Protein AF-A0A1V4RHE7-F1 (afdb_monomer_lite)

pLDDT: mean 70.32, std 9.57, range [36.25, 86.75]

Foldseek 3Di:
DLVVLLVLLVVLLVVLVVQLPDDPVNVLVCLVPDDLVNLVVVLVVVLVSLVVVCVVPVPPVPVSVVVSVVSVVLSVCSVPPVPVSSVVSVVDPPVVSNVVSVVVNVVSVVVSVVSVVD

Radius of gyration: 15.52 Å; chains: 1; bounding box: 38×24×42 Å

Secondary structure (DSSP, 8-state):
-HHHHHHHHHHHHHHHHHHHTS-HHHHHHHHHH--HHHHHHHHHHHHHHHHHHHHH-TT-HHHHHHHHHHHHHHHHHHHH-HHHHHHHHHHS-HHHHHHHHHHHHHHHHHHHHHHHH-

Structure (mmCIF, N/CA/C/O backbone):
data_AF-A0A1V4RHE7-F1
#
_entry.id   AF-A0A1V4RHE7-F1
#
loop_
_atom_site.group_PDB
_atom_site.id
_atom_site.type_symbol
_atom_site.label_atom_id
_atom_site.label_alt_id
_atom_site.label_comp_id
_atom_site.label_asym_id
_atom_site.label_entity_id
_atom_site.label_seq_id
_atom_site.pdbx_PDB_ins_code
_atom_site.Cartn_x
_atom_site.Cartn_y
_atom_site.Cartn_z
_atom_site.occupancy
_atom_site.B_iso_or_equiv
_atom_site.auth_seq_id
_atom_site.auth_comp_id
_atom_site.auth_asym_id
_atom_site.auth_atom_id
_atom_site.pdbx_PDB_model_num
ATOM 1 N N . MET A 1 1 ? 21.448 -5.219 -13.977 1.00 60.75 1 MET A N 1
ATOM 2 C CA . MET A 1 1 ? 20.298 -4.293 -14.096 1.00 60.75 1 MET A CA 1
ATOM 3 C C . MET A 1 1 ? 18.970 -5.043 -14.247 1.00 60.75 1 MET A C 1
ATOM 5 O O . MET A 1 1 ? 18.134 -4.913 -13.366 1.00 60.75 1 MET A O 1
ATOM 9 N N . ALA A 1 2 ? 18.802 -5.884 -15.279 1.00 63.28 2 ALA A N 1
ATOM 10 C CA . ALA A 1 2 ? 17.569 -6.650 -15.537 1.00 63.28 2 ALA A CA 1
ATOM 11 C C . ALA A 1 2 ? 17.121 -7.567 -14.377 1.00 63.28 2 ALA A C 1
ATOM 13 O O . ALA A 1 2 ? 15.955 -7.558 -14.003 1.00 63.28 2 ALA A O 1
ATOM 14 N N . PHE A 1 3 ? 18.056 -8.292 -13.751 1.00 66.38 3 PHE A N 1
ATOM 15 C CA . PHE A 1 3 ? 17.749 -9.199 -12.635 1.00 66.38 3 PHE A CA 1
ATOM 16 C C . PHE A 1 3 ? 17.166 -8.481 -11.403 1.00 66.38 3 PHE A C 1
ATOM 18 O O . PHE A 1 3 ? 16.165 -8.918 -10.848 1.00 66.38 3 PHE A O 1
ATOM 25 N N . ILE A 1 4 ? 17.757 -7.348 -11.001 1.00 67.38 4 ILE A N 1
ATOM 26 C CA . ILE A 1 4 ? 17.301 -6.558 -9.842 1.00 67.38 4 ILE A CA 1
ATOM 27 C C . ILE A 1 4 ? 15.902 -5.988 -10.101 1.00 67.38 4 ILE A C 1
ATOM 29 O O . ILE A 1 4 ? 15.045 -6.033 -9.225 1.00 67.38 4 ILE A O 1
ATOM 33 N N . LYS A 1 5 ? 15.659 -5.501 -11.322 1.00 64.06 5 LYS A N 1
ATOM 34 C CA . LYS A 1 5 ? 14.361 -4.971 -11.744 1.00 64.06 5 LYS A CA 1
ATOM 35 C C . LYS A 1 5 ? 13.264 -6.045 -11.714 1.00 64.06 5 LYS A C 1
ATOM 37 O O . LYS A 1 5 ? 12.249 -5.843 -11.055 1.00 64.06 5 LYS A O 1
ATOM 42 N N . GLY A 1 6 ? 13.510 -7.214 -12.312 1.00 65.31 6 GLY A N 1
ATOM 43 C CA . GLY A 1 6 ? 12.558 -8.332 -12.279 1.00 65.31 6 GLY A CA 1
ATOM 44 C C . GLY A 1 6 ? 12.301 -8.867 -10.864 1.00 65.31 6 GLY A C 1
ATOM 45 O O . GLY A 1 6 ? 11.164 -9.172 -10.512 1.00 65.31 6 GLY A O 1
ATOM 46 N N . PHE A 1 7 ? 13.330 -8.918 -10.012 1.00 71.94 7 PHE A N 1
ATOM 47 C CA . PHE A 1 7 ? 13.173 -9.316 -8.610 1.00 71.94 7 PHE A CA 1
ATOM 48 C C . PHE A 1 7 ? 12.272 -8.347 -7.827 1.00 71.94 7 PHE A C 1
ATOM 50 O O . PHE A 1 7 ? 11.386 -8.789 -7.095 1.00 71.94 7 PHE A O 1
ATOM 57 N N . ILE A 1 8 ? 12.462 -7.035 -8.006 1.00 68.38 8 ILE A N 1
ATOM 58 C CA . ILE A 1 8 ? 11.622 -6.005 -7.379 1.00 68.38 8 ILE A CA 1
ATOM 59 C C . ILE A 1 8 ? 10.167 -6.152 -7.846 1.00 68.38 8 ILE A C 1
ATOM 61 O O . ILE A 1 8 ? 9.266 -6.164 -7.008 1.00 68.38 8 ILE A O 1
ATOM 65 N N . GLU A 1 9 ? 9.923 -6.330 -9.145 1.00 65.69 9 GLU A N 1
ATOM 66 C CA . GLU A 1 9 ? 8.570 -6.510 -9.694 1.00 65.69 9 GLU A CA 1
ATOM 67 C C . GLU A 1 9 ? 7.860 -7.752 -9.127 1.00 65.69 9 GLU A C 1
ATOM 69 O O . GLU A 1 9 ? 6.718 -7.654 -8.674 1.00 65.69 9 GLU A O 1
ATOM 74 N N . ILE A 1 10 ? 8.542 -8.902 -9.055 1.00 71.62 10 ILE A N 1
ATOM 75 C CA . ILE A 1 10 ? 7.986 -10.137 -8.471 1.00 71.62 10 ILE A CA 1
ATOM 76 C C . ILE A 1 10 ? 7.645 -9.943 -6.988 1.00 71.62 10 ILE A C 1
ATOM 78 O O . ILE A 1 10 ? 6.587 -10.382 -6.518 1.00 71.62 10 ILE A O 1
ATOM 82 N N . LEU A 1 11 ? 8.528 -9.274 -6.243 1.00 69.38 11 LEU A N 1
ATOM 83 C CA . LEU A 1 11 ? 8.333 -9.001 -4.823 1.00 69.38 11 LEU A CA 1
ATOM 84 C C . LEU A 1 11 ? 7.106 -8.102 -4.603 1.00 69.38 11 LEU A C 1
ATOM 86 O O . LEU A 1 11 ? 6.274 -8.398 -3.744 1.00 69.38 11 LEU A O 1
ATOM 90 N N . TRP A 1 12 ? 6.933 -7.076 -5.438 1.00 65.94 12 TRP A N 1
ATOM 91 C CA . TRP A 1 12 ? 5.752 -6.210 -5.431 1.00 65.94 12 TRP A CA 1
ATOM 92 C C . TRP A 1 12 ? 4.459 -6.963 -5.764 1.00 65.94 12 TRP A C 1
ATOM 94 O O . TRP A 1 12 ? 3.507 -6.882 -4.987 1.00 65.94 12 TRP A O 1
ATOM 104 N N . VAL A 1 13 ? 4.426 -7.746 -6.850 1.00 67.50 13 VAL A N 1
ATOM 105 C CA . VAL A 1 13 ? 3.244 -8.542 -7.243 1.00 67.50 13 VAL A CA 1
ATOM 106 C C . VAL A 1 13 ? 2.830 -9.500 -6.123 1.00 67.50 13 VAL A C 1
ATOM 108 O O . VAL A 1 13 ? 1.648 -9.603 -5.783 1.00 67.50 13 VAL A O 1
ATOM 111 N N . THR A 1 14 ? 3.804 -10.158 -5.495 1.00 71.81 14 THR A N 1
ATOM 112 C CA . THR A 1 14 ? 3.564 -11.087 -4.382 1.00 71.81 14 THR A CA 1
ATOM 113 C C . THR A 1 14 ? 2.944 -10.375 -3.179 1.00 71.81 14 THR A C 1
ATOM 115 O O . THR A 1 14 ? 1.980 -10.871 -2.586 1.00 71.81 14 THR A O 1
ATOM 118 N N . ILE A 1 15 ? 3.457 -9.193 -2.824 1.00 69.00 15 ILE A N 1
ATOM 119 C CA . ILE A 1 15 ? 2.915 -8.382 -1.727 1.00 69.00 15 ILE A CA 1
ATOM 120 C C . ILE A 1 15 ? 1.484 -7.932 -2.048 1.00 69.00 15 ILE A C 1
ATOM 122 O O . ILE A 1 15 ? 0.607 -8.076 -1.194 1.00 69.00 15 ILE A O 1
ATOM 126 N N . SER A 1 16 ? 1.208 -7.473 -3.272 1.00 65.88 16 SER A N 1
ATOM 127 C CA . SER A 1 16 ? -0.140 -7.070 -3.697 1.00 65.88 16 SER A CA 1
ATOM 128 C C . SER A 1 16 ? -1.146 -8.221 -3.607 1.00 65.88 16 SER A C 1
ATOM 130 O O . SER A 1 16 ? -2.233 -8.036 -3.061 1.00 65.88 16 SER A O 1
ATOM 132 N N . PHE A 1 17 ? -0.779 -9.432 -4.043 1.00 69.94 17 PHE A N 1
ATOM 133 C CA . PHE A 1 17 ? -1.629 -10.620 -3.881 1.00 69.94 17 PHE A CA 1
ATOM 134 C C . PHE A 1 17 ? -1.892 -10.964 -2.416 1.00 69.94 17 PHE A C 1
ATOM 136 O O . PHE A 1 17 ? -3.015 -11.329 -2.055 1.00 69.94 17 PHE A O 1
ATOM 143 N N . LYS A 1 18 ? -0.871 -10.841 -1.563 1.00 70.44 18 LYS A N 1
ATOM 144 C CA . LYS A 1 18 ? -1.018 -11.079 -0.125 1.00 70.44 18 LYS A CA 1
ATOM 145 C C . LYS A 1 18 ? -1.995 -10.085 0.502 1.00 70.44 18 LYS A C 1
ATOM 147 O O . LYS A 1 18 ? -2.786 -10.484 1.347 1.00 70.44 18 LYS A O 1
ATOM 152 N N . VAL A 1 19 ? -1.969 -8.823 0.073 1.00 66.12 19 VAL A N 1
ATOM 153 C CA . VAL A 1 19 ? -2.910 -7.786 0.523 1.00 66.12 19 VAL A CA 1
ATOM 154 C C . VAL A 1 19 ? -4.329 -8.054 0.007 1.00 66.12 19 VAL A C 1
ATOM 156 O O . VAL A 1 19 ? -5.265 -7.971 0.793 1.00 66.12 19 VAL A O 1
ATOM 159 N N . LEU A 1 20 ? -4.501 -8.460 -1.257 1.00 64.62 20 LEU A N 1
ATOM 160 C CA . LEU A 1 20 ? -5.819 -8.785 -1.841 1.00 64.62 20 LEU A CA 1
ATOM 161 C C . LEU A 1 20 ? -6.543 -9.937 -1.149 1.00 64.62 20 LEU A C 1
ATOM 163 O O . LEU A 1 20 ? -7.771 -9.999 -1.177 1.00 64.62 20 LEU A O 1
ATOM 167 N N . ARG A 1 21 ? -5.783 -10.876 -0.584 1.00 69.19 21 ARG A N 1
ATOM 168 C CA . ARG A 1 21 ? -6.326 -12.047 0.109 1.00 69.19 21 ARG A CA 1
ATOM 169 C C . ARG A 1 21 ? -6.675 -11.785 1.570 1.00 69.19 21 ARG A C 1
ATOM 171 O O . ARG A 1 21 ? -7.312 -12.644 2.171 1.00 69.19 21 ARG A O 1
ATOM 178 N N . LYS A 1 22 ? -6.266 -10.649 2.146 1.00 70.75 22 LYS A N 1
ATOM 179 C CA . LYS A 1 22 ? -6.598 -10.338 3.538 1.00 70.75 22 LYS A CA 1
ATOM 180 C C . LYS A 1 22 ? -8.093 -10.027 3.654 1.00 70.75 22 LYS A C 1
ATOM 182 O O . LYS A 1 22 ? -8.575 -9.155 2.925 1.00 70.75 22 LYS A O 1
ATOM 187 N N . PRO A 1 23 ? -8.828 -10.699 4.554 1.00 76.69 23 PRO A N 1
ATOM 188 C CA . PRO A 1 23 ? -10.193 -10.314 4.866 1.00 76.69 23 PRO A CA 1
ATOM 189 C C . PRO A 1 23 ? -10.198 -8.931 5.523 1.00 76.69 23 PRO A C 1
ATOM 191 O O . PRO A 1 23 ? -9.235 -8.530 6.184 1.00 76.69 23 PRO A O 1
ATOM 194 N N . ARG A 1 24 ? -11.296 -8.194 5.337 1.00 73.44 24 ARG A N 1
ATOM 195 C CA . ARG A 1 24 ? -11.452 -6.831 5.855 1.00 73.44 24 ARG A CA 1
ATOM 196 C C . ARG A 1 24 ? -11.203 -6.752 7.360 1.00 73.44 24 ARG A C 1
ATOM 198 O O . ARG A 1 24 ? -10.486 -5.860 7.796 1.00 73.44 24 ARG A O 1
ATOM 205 N N . ASP A 1 25 ? -11.707 -7.722 8.113 1.00 77.56 25 ASP A N 1
ATOM 206 C CA . ASP A 1 25 ? -11.575 -7.774 9.572 1.00 77.56 25 ASP A CA 1
ATOM 207 C C . ASP A 1 25 ? -10.110 -7.887 10.017 1.00 77.56 25 ASP A C 1
ATOM 209 O O . ASP A 1 25 ? -9.695 -7.265 10.993 1.00 77.56 25 ASP A O 1
ATOM 213 N N . GLU A 1 26 ? -9.280 -8.605 9.251 1.00 77.38 26 GLU A N 1
ATOM 214 C CA . GLU A 1 26 ? -7.839 -8.675 9.508 1.00 77.38 26 GLU A CA 1
ATOM 215 C C . GLU A 1 26 ? -7.162 -7.325 9.224 1.00 77.38 26 GLU A C 1
ATOM 217 O O . GLU A 1 26 ? -6.216 -6.942 9.912 1.00 77.38 26 GLU A O 1
ATOM 222 N N . ILE A 1 27 ? -7.624 -6.573 8.220 1.00 72.94 27 ILE A N 1
ATOM 223 C CA . ILE A 1 27 ? -7.100 -5.234 7.911 1.00 72.94 27 ILE A CA 1
ATOM 224 C C . ILE A 1 27 ? -7.481 -4.248 9.022 1.00 72.94 27 ILE A C 1
ATOM 226 O O . ILE A 1 27 ? -6.607 -3.529 9.508 1.00 72.94 27 ILE A O 1
ATOM 230 N N . THR A 1 28 ? -8.739 -4.260 9.465 1.00 75.44 28 THR A N 1
ATOM 231 C CA . THR A 1 28 ? -9.237 -3.439 10.578 1.00 75.44 28 THR A CA 1
ATOM 232 C C . THR A 1 28 ? -8.459 -3.732 11.860 1.00 75.44 28 THR A C 1
ATOM 234 O O . THR A 1 28 ? -7.853 -2.822 12.426 1.00 75.44 28 THR A O 1
ATOM 237 N N . SER A 1 29 ? -8.337 -5.009 12.236 1.00 78.19 29 SER A N 1
ATOM 238 C CA . SER A 1 29 ? -7.566 -5.431 13.412 1.00 78.19 29 SER A CA 1
ATOM 239 C C . SER A 1 29 ? -6.090 -5.020 13.325 1.00 78.19 29 SER A C 1
ATOM 241 O O . SER A 1 29 ? -5.493 -4.593 14.316 1.00 78.19 29 SER A O 1
ATOM 243 N N . ASN A 1 30 ? -5.486 -5.086 12.133 1.00 75.31 30 ASN A N 1
ATOM 244 C CA . ASN A 1 30 ? -4.119 -4.609 11.928 1.00 75.31 30 ASN A CA 1
ATOM 245 C C . ASN A 1 30 ? -4.000 -3.094 12.129 1.00 75.31 30 ASN A C 1
ATOM 247 O O . ASN A 1 30 ? -3.012 -2.657 12.710 1.00 75.31 30 ASN A O 1
ATOM 251 N N . ILE A 1 31 ? -4.965 -2.294 11.665 1.00 74.56 31 ILE A N 1
ATOM 252 C CA . ILE A 1 31 ? -4.963 -0.835 11.853 1.00 74.56 31 ILE A CA 1
ATOM 253 C C . ILE A 1 31 ? -5.141 -0.491 13.336 1.00 74.56 31 ILE A C 1
ATOM 255 O O . ILE A 1 31 ? -4.413 0.354 13.862 1.00 74.56 31 ILE A O 1
ATOM 259 N N . GLU A 1 32 ? -6.060 -1.162 14.027 1.00 78.50 32 GLU A N 1
ATOM 260 C CA . GLU A 1 32 ? -6.334 -0.979 15.457 1.00 78.50 32 GLU A CA 1
ATOM 261 C C . GLU A 1 32 ? -5.123 -1.295 16.332 1.00 78.50 32 GLU A C 1
ATOM 263 O O . GLU A 1 32 ? -4.796 -0.519 17.231 1.00 78.50 32 GLU A O 1
ATOM 268 N N . ASN A 1 33 ? -4.399 -2.367 16.019 1.00 77.19 33 ASN A N 1
ATOM 269 C CA . ASN A 1 33 ? -3.287 -2.842 16.839 1.00 77.19 33 ASN A CA 1
ATOM 270 C C . ASN A 1 33 ? -1.913 -2.340 16.379 1.00 77.19 33 ASN A C 1
ATOM 272 O O . ASN A 1 33 ? -0.894 -2.684 16.984 1.00 77.19 33 ASN A O 1
ATOM 276 N N . ILE A 1 34 ? -1.842 -1.532 15.313 1.00 73.94 34 ILE A N 1
ATOM 277 C CA . ILE A 1 34 ? -0.553 -1.026 14.844 1.00 73.94 34 ILE A CA 1
ATOM 278 C C . ILE A 1 34 ? 0.043 -0.063 15.872 1.00 73.94 34 ILE A C 1
ATOM 280 O O . ILE A 1 34 ? -0.570 0.934 16.258 1.00 73.94 34 ILE A O 1
ATOM 284 N N . THR A 1 35 ? 1.271 -0.345 16.301 1.00 76.25 35 THR A N 1
ATOM 285 C CA . THR A 1 35 ? 2.043 0.611 17.090 1.00 76.25 35 THR A CA 1
ATOM 286 C C . THR A 1 35 ? 2.514 1.740 16.179 1.00 76.25 35 THR A C 1
ATOM 288 O O . THR A 1 35 ? 3.020 1.496 15.079 1.00 76.25 35 THR A O 1
ATOM 291 N N . THR A 1 36 ? 2.383 2.985 16.637 1.00 73.12 36 THR A N 1
ATOM 292 C CA . THR A 1 36 ? 2.722 4.187 15.856 1.00 73.12 36 THR A CA 1
ATOM 293 C C . THR A 1 36 ? 4.156 4.139 15.319 1.00 73.12 36 THR A C 1
ATOM 295 O O . THR A 1 36 ? 4.397 4.455 14.158 1.00 73.12 36 THR A O 1
ATOM 298 N N . ALA A 1 37 ? 5.105 3.644 16.121 1.00 71.62 37 ALA A N 1
ATOM 299 C CA . ALA A 1 37 ? 6.497 3.474 15.704 1.00 71.62 37 ALA A CA 1
ATOM 300 C C . ALA A 1 37 ? 6.664 2.435 14.576 1.00 71.62 37 ALA A C 1
ATOM 302 O O . ALA A 1 37 ? 7.359 2.696 13.595 1.00 71.62 37 ALA A O 1
ATOM 303 N N . SER A 1 38 ? 5.995 1.275 14.669 1.00 73.56 38 SER A N 1
ATOM 304 C CA . SER A 1 38 ? 6.036 0.253 13.609 1.00 73.56 38 SER A CA 1
ATOM 305 C C . SER A 1 38 ? 5.387 0.753 12.320 1.00 73.56 38 SER A C 1
ATOM 307 O O . SER A 1 38 ? 5.888 0.477 11.228 1.00 73.56 38 SER A O 1
ATOM 309 N N . PHE A 1 39 ? 4.298 1.515 12.445 1.00 74.56 39 PHE A N 1
ATOM 310 C CA . PHE A 1 39 ? 3.630 2.149 11.316 1.00 74.56 39 PHE A CA 1
ATOM 311 C C . PHE A 1 39 ? 4.556 3.131 10.590 1.00 74.56 39 PHE A C 1
ATOM 313 O O . PHE 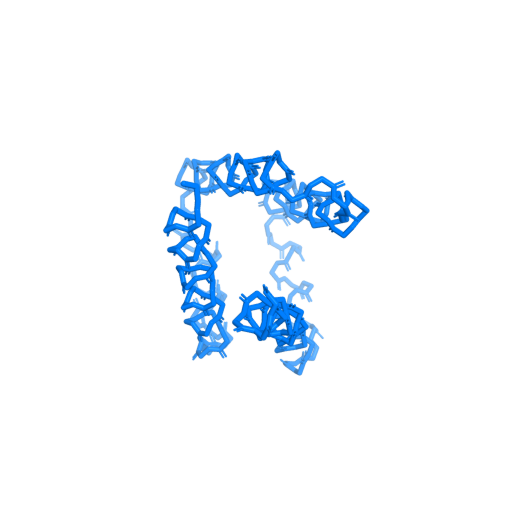A 1 39 ? 4.759 2.983 9.388 1.00 74.56 39 PHE A O 1
ATOM 320 N N . ILE A 1 40 ? 5.182 4.064 11.316 1.00 72.56 40 ILE A N 1
ATOM 321 C CA . ILE A 1 40 ? 6.077 5.079 10.737 1.00 72.56 40 ILE A CA 1
ATOM 322 C C . ILE A 1 40 ? 7.259 4.427 10.006 1.00 72.56 40 ILE A C 1
ATOM 324 O O . ILE A 1 40 ? 7.560 4.810 8.879 1.00 72.56 40 ILE A O 1
ATOM 328 N N . ILE A 1 41 ? 7.894 3.405 10.591 1.00 73.44 41 ILE A N 1
ATOM 329 C CA . ILE A 1 41 ? 9.026 2.707 9.953 1.00 73.44 41 ILE A CA 1
ATOM 330 C C . ILE A 1 41 ? 8.590 2.030 8.648 1.00 73.44 41 ILE A C 1
ATOM 332 O O . ILE A 1 41 ? 9.255 2.177 7.620 1.00 73.44 41 ILE A O 1
ATOM 336 N N . LYS A 1 42 ? 7.459 1.313 8.666 1.00 73.31 42 LYS A N 1
ATOM 337 C CA . LYS A 1 42 ? 6.906 0.677 7.459 1.00 73.31 42 LYS A CA 1
ATOM 338 C C . LYS A 1 42 ? 6.548 1.713 6.398 1.00 73.31 42 LYS A C 1
ATOM 340 O O . LYS A 1 42 ? 6.790 1.474 5.220 1.00 73.31 42 LYS A O 1
ATOM 345 N N . TRP A 1 43 ? 6.004 2.852 6.814 1.00 75.06 43 TRP A N 1
ATOM 346 C CA . TRP A 1 43 ? 5.584 3.934 5.931 1.00 75.06 43 TRP A CA 1
ATOM 347 C C . TRP A 1 43 ? 6.771 4.625 5.250 1.00 75.06 43 TRP A C 1
ATOM 349 O O . TRP A 1 43 ? 6.775 4.754 4.026 1.00 75.06 43 TRP A O 1
ATOM 359 N N . ILE A 1 44 ? 7.828 4.953 6.004 1.00 76.38 44 ILE A N 1
ATOM 360 C CA . ILE A 1 44 ? 9.089 5.491 5.463 1.00 76.38 44 ILE A CA 1
ATOM 361 C C . ILE A 1 44 ? 9.713 4.503 4.475 1.00 76.38 44 ILE A C 1
ATOM 363 O O . ILE A 1 44 ? 10.098 4.895 3.374 1.00 76.38 44 ILE A O 1
ATOM 367 N N . LEU A 1 45 ? 9.771 3.215 4.834 1.00 78.25 45 LEU A N 1
ATOM 368 C CA . LEU A 1 45 ? 10.302 2.179 3.950 1.00 78.25 45 LEU A CA 1
ATOM 369 C C . LEU A 1 45 ? 9.497 2.088 2.646 1.00 78.25 45 LEU A C 1
ATOM 371 O O . LEU A 1 45 ? 10.079 1.945 1.574 1.00 78.25 45 LEU A O 1
ATOM 375 N N . HIS A 1 46 ? 8.171 2.201 2.719 1.00 73.12 46 HIS A N 1
ATOM 376 C CA . HIS A 1 46 ? 7.312 2.138 1.540 1.00 73.12 46 HIS A CA 1
ATOM 377 C C . HIS A 1 46 ? 7.527 3.333 0.601 1.00 73.12 46 HIS A C 1
ATOM 379 O O . HIS A 1 46 ? 7.682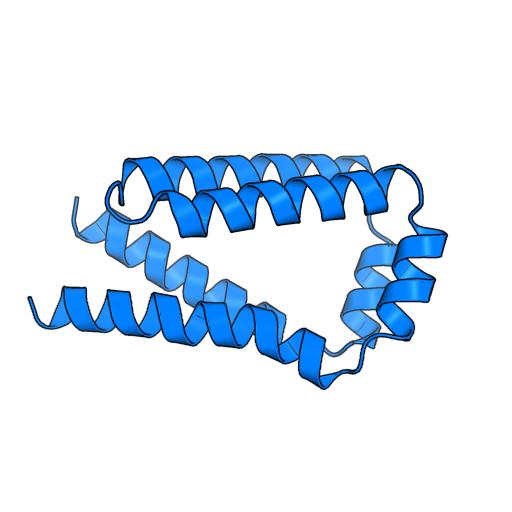 3.142 -0.605 1.00 73.12 46 HIS A O 1
ATOM 385 N N . ILE A 1 47 ? 7.613 4.552 1.146 1.00 77.19 47 ILE A N 1
ATOM 386 C CA . ILE A 1 47 ? 7.918 5.767 0.370 1.00 77.19 47 ILE A CA 1
ATOM 387 C C . ILE A 1 47 ? 9.313 5.664 -0.261 1.00 77.19 47 ILE A C 1
ATOM 389 O O . ILE A 1 47 ? 9.483 5.980 -1.439 1.00 77.19 47 ILE A O 1
ATOM 393 N N . PHE A 1 48 ? 10.300 5.163 0.485 1.00 76.75 48 PHE A N 1
ATOM 394 C CA . PHE A 1 48 ? 11.652 4.941 -0.026 1.00 76.75 48 PHE A CA 1
ATOM 395 C C . PHE A 1 48 ? 11.674 3.945 -1.196 1.00 76.75 48 PHE A C 1
ATOM 397 O O . PHE A 1 48 ? 12.292 4.220 -2.225 1.00 76.75 48 PHE A O 1
ATOM 404 N N . LEU A 1 49 ? 10.959 2.820 -1.082 1.00 73.88 49 LEU A N 1
ATOM 405 C CA . LEU A 1 49 ? 10.854 1.825 -2.156 1.00 73.88 49 LEU A CA 1
ATOM 406 C C . LEU A 1 49 ? 10.148 2.380 -3.401 1.00 73.88 49 LEU A C 1
ATOM 408 O O . LEU A 1 49 ? 10.559 2.060 -4.514 1.00 73.88 49 LEU A O 1
ATOM 412 N N . LEU A 1 50 ? 9.132 3.233 -3.235 1.00 73.88 50 LEU A N 1
ATOM 413 C CA . LEU A 1 50 ? 8.487 3.933 -4.353 1.00 73.88 50 LEU A CA 1
ATOM 414 C C . LEU A 1 50 ? 9.442 4.925 -5.034 1.00 73.88 50 LEU A C 1
ATOM 416 O O . LEU A 1 50 ? 9.479 4.994 -6.262 1.00 73.88 50 LEU A O 1
ATOM 420 N N . GLY A 1 51 ? 10.259 5.645 -4.260 1.00 74.25 51 GLY A N 1
ATOM 421 C CA . GLY A 1 51 ? 11.304 6.523 -4.797 1.00 74.25 51 GLY A CA 1
ATOM 422 C C . GLY A 1 51 ? 12.388 5.758 -5.565 1.00 74.25 51 GLY A C 1
ATOM 423 O O . GLY A 1 51 ? 12.792 6.172 -6.651 1.00 74.25 51 GLY A O 1
ATOM 424 N N . LEU A 1 52 ? 12.811 4.601 -5.046 1.00 73.62 52 LEU A N 1
ATOM 425 C CA . LEU A 1 52 ? 13.754 3.708 -5.724 1.00 73.62 52 LEU A CA 1
ATOM 426 C C . LEU A 1 52 ? 13.146 3.096 -6.994 1.00 73.62 52 LEU A C 1
ATOM 428 O O . LEU A 1 52 ? 13.826 2.949 -8.004 1.00 73.62 52 LEU A O 1
ATOM 432 N N . TYR A 1 53 ? 11.852 2.779 -6.979 1.00 70.19 53 TYR A N 1
ATOM 433 C CA . TYR A 1 53 ? 11.150 2.329 -8.176 1.00 70.19 53 TYR A CA 1
ATOM 434 C C . TYR A 1 53 ? 11.105 3.423 -9.253 1.00 70.19 53 TYR A C 1
ATOM 436 O O . TYR A 1 53 ? 11.384 3.140 -10.417 1.00 70.19 53 TYR A O 1
ATOM 444 N N . TRP A 1 54 ? 10.834 4.678 -8.879 1.00 74.31 54 TRP A N 1
ATOM 445 C CA . TRP A 1 54 ? 10.874 5.801 -9.820 1.00 74.31 54 TRP A CA 1
ATOM 446 C C . TRP A 1 54 ? 12.257 5.934 -10.464 1.00 74.31 54 TRP A C 1
ATOM 448 O O . TRP A 1 54 ? 12.352 5.977 -11.690 1.00 74.31 54 TRP A O 1
ATOM 458 N N . SER A 1 55 ? 13.339 5.925 -9.682 1.00 72.50 55 SER A N 1
ATOM 459 C CA . SER A 1 55 ? 14.688 6.069 -10.251 1.00 72.50 55 SER A CA 1
ATOM 460 C C . SER A 1 55 ? 15.049 4.960 -11.251 1.00 72.50 55 SER A C 1
ATOM 462 O O . SER A 1 55 ? 15.824 5.200 -12.176 1.00 72.50 55 SER A O 1
ATOM 464 N N . LEU A 1 56 ? 14.444 3.775 -11.122 1.00 69.69 56 LEU A N 1
ATOM 465 C CA . LEU A 1 56 ? 14.593 2.655 -12.057 1.00 69.69 56 LEU A CA 1
ATOM 466 C C . LEU A 1 56 ? 13.608 2.694 -13.246 1.00 69.69 56 LEU A C 1
ATOM 468 O O . LEU A 1 56 ? 13.856 2.039 -14.262 1.00 69.69 56 LEU A O 1
ATOM 472 N N . HIS A 1 57 ? 12.505 3.444 -13.144 1.00 67.50 57 HIS A N 1
ATOM 473 C CA . HIS A 1 57 ? 11.428 3.530 -14.141 1.00 67.50 57 HIS A CA 1
ATOM 474 C C . HIS A 1 57 ? 10.995 4.993 -14.398 1.00 67.50 57 HIS A C 1
ATOM 476 O O . HIS A 1 57 ? 9.855 5.373 -14.110 1.00 67.50 57 HIS A O 1
ATOM 482 N N . PRO A 1 58 ? 11.869 5.832 -14.990 1.00 64.56 58 PRO A N 1
ATOM 483 C CA . PRO A 1 58 ? 11.651 7.278 -15.119 1.00 64.56 58 PRO A CA 1
ATOM 484 C C . PRO A 1 58 ? 10.508 7.674 -16.068 1.00 64.56 58 PRO A C 1
ATOM 486 O O . PRO A 1 58 ? 10.073 8.820 -16.044 1.00 64.56 58 PRO A O 1
ATOM 489 N N . TYR A 1 59 ? 10.000 6.747 -16.884 1.00 64.31 59 TYR A N 1
ATOM 490 C CA . TYR A 1 59 ? 8.944 7.004 -17.871 1.00 64.31 59 TYR A CA 1
ATOM 491 C C . TYR A 1 59 ? 7.527 7.081 -17.281 1.00 64.31 59 TYR A C 1
ATOM 493 O O . TYR A 1 59 ? 6.591 7.418 -18.000 1.00 64.31 59 TYR A O 1
ATOM 501 N N . PHE A 1 60 ? 7.352 6.808 -15.982 1.00 60.31 60 PHE A N 1
ATOM 502 C CA . PHE A 1 60 ? 6.032 6.805 -15.334 1.00 60.31 60 PHE A CA 1
ATOM 503 C C . PHE A 1 60 ? 5.978 7.617 -14.026 1.00 60.31 60 PHE A C 1
ATOM 505 O O . PHE A 1 60 ? 5.491 7.119 -13.006 1.00 60.31 60 PHE A O 1
ATOM 512 N N . PRO A 1 61 ? 6.432 8.886 -14.026 1.00 65.19 61 PRO A N 1
ATOM 513 C CA . PRO A 1 61 ? 6.531 9.687 -12.809 1.00 65.19 61 PRO A CA 1
ATOM 514 C C . PRO A 1 61 ? 5.152 9.995 -12.216 1.00 65.19 61 PRO A C 1
ATOM 516 O O . PRO A 1 61 ? 4.976 9.949 -11.007 1.00 65.19 61 PRO A O 1
ATOM 519 N N . MET A 1 62 ? 4.143 10.250 -13.055 1.00 64.75 62 MET A N 1
ATOM 520 C CA . MET A 1 62 ? 2.829 10.705 -12.591 1.00 64.75 62 MET A CA 1
ATOM 521 C C . MET A 1 62 ? 2.101 9.651 -11.744 1.00 64.75 62 MET A C 1
ATOM 523 O O . MET A 1 62 ? 1.551 9.985 -10.700 1.00 64.75 62 MET A O 1
ATOM 527 N N . VAL A 1 63 ? 2.140 8.377 -12.146 1.00 66.81 63 VAL A N 1
ATOM 528 C CA . VAL A 1 63 ? 1.495 7.281 -11.403 1.00 66.81 63 VAL A CA 1
ATOM 529 C C . VAL A 1 63 ? 2.173 7.090 -10.046 1.00 66.81 63 VAL A C 1
ATOM 531 O O . VAL A 1 63 ? 1.494 7.058 -9.022 1.00 66.81 63 VAL A O 1
ATOM 534 N N . VAL A 1 64 ? 3.509 7.045 -10.014 1.00 69.06 64 VAL A N 1
ATOM 535 C CA . VAL A 1 64 ? 4.278 6.903 -8.766 1.00 69.06 64 VAL A CA 1
ATOM 536 C C . VAL A 1 64 ? 4.064 8.103 -7.838 1.00 69.06 64 VAL A C 1
ATOM 538 O O . VAL A 1 64 ? 3.883 7.917 -6.638 1.00 69.06 64 VAL A O 1
ATOM 541 N N . VAL A 1 65 ? 4.001 9.323 -8.377 1.00 72.88 65 VAL A N 1
ATOM 542 C CA . VAL A 1 65 ? 3.697 10.542 -7.609 1.00 72.88 65 VAL A CA 1
ATOM 543 C C . VAL A 1 65 ? 2.298 10.482 -6.999 1.00 72.88 65 VAL A C 1
ATOM 545 O O . VAL A 1 65 ? 2.154 10.758 -5.810 1.00 72.88 65 VAL A O 1
ATOM 548 N N . ILE A 1 66 ? 1.278 10.074 -7.762 1.00 73.81 66 ILE A N 1
ATOM 549 C CA . ILE A 1 66 ? -0.085 9.893 -7.235 1.00 73.81 66 ILE A CA 1
ATOM 550 C C . ILE A 1 66 ? -0.077 8.877 -6.087 1.00 73.81 66 ILE A C 1
ATOM 552 O O . ILE A 1 66 ? -0.681 9.130 -5.045 1.00 73.81 66 ILE A O 1
ATOM 556 N N . PHE A 1 67 ? 0.657 7.769 -6.225 1.00 71.50 67 PHE A N 1
ATOM 557 C CA . PHE A 1 67 ? 0.803 6.792 -5.145 1.00 71.50 67 PHE A CA 1
ATOM 558 C C . PHE A 1 67 ? 1.496 7.373 -3.912 1.00 71.50 67 PHE A C 1
ATOM 560 O O . PHE A 1 67 ? 1.006 7.169 -2.804 1.00 71.50 67 PHE A O 1
ATOM 567 N N . ILE A 1 68 ? 2.592 8.114 -4.081 1.00 74.25 68 ILE A N 1
ATOM 568 C CA . ILE A 1 68 ? 3.294 8.762 -2.965 1.00 74.25 68 ILE A CA 1
ATOM 569 C C . ILE A 1 68 ? 2.355 9.734 -2.242 1.00 74.25 68 ILE A C 1
ATOM 571 O O . ILE A 1 68 ? 2.253 9.678 -1.019 1.00 74.25 68 ILE A O 1
ATOM 575 N N . ILE A 1 69 ? 1.623 10.576 -2.976 1.00 77.50 69 ILE A N 1
ATOM 576 C CA . ILE A 1 69 ? 0.675 11.536 -2.394 1.00 77.50 69 ILE A CA 1
ATOM 577 C C . ILE A 1 69 ? -0.435 10.809 -1.632 1.00 77.50 69 ILE A C 1
ATOM 579 O O . ILE A 1 69 ? -0.710 11.161 -0.487 1.00 77.50 69 ILE A O 1
ATOM 583 N N . LEU A 1 70 ? -1.041 9.773 -2.221 1.00 77.81 70 LEU A N 1
ATOM 584 C CA . LEU A 1 70 ? -2.075 8.983 -1.550 1.00 77.81 70 LEU A CA 1
ATOM 585 C C . LEU A 1 70 ? -1.544 8.340 -0.265 1.00 77.81 70 LEU A C 1
ATOM 587 O O . LEU A 1 70 ? -2.194 8.430 0.772 1.00 77.81 70 LEU A O 1
ATOM 591 N N . GLN A 1 71 ? -0.341 7.764 -0.296 1.00 75.31 71 GLN A N 1
ATOM 592 C CA . GLN A 1 71 ? 0.288 7.188 0.895 1.00 75.31 71 GLN A CA 1
ATOM 593 C C . GLN A 1 71 ? 0.569 8.244 1.965 1.00 75.31 71 GLN A C 1
ATOM 595 O O . GLN A 1 71 ? 0.370 7.967 3.148 1.00 75.31 71 GLN A O 1
ATOM 600 N N . ILE A 1 72 ? 0.990 9.450 1.570 1.00 78.94 72 ILE A N 1
ATOM 601 C CA . ILE A 1 72 ? 1.203 10.567 2.495 1.00 78.94 72 ILE A CA 1
ATOM 602 C C . ILE A 1 72 ? -0.120 10.969 3.159 1.00 78.94 72 ILE A C 1
ATOM 604 O O . ILE A 1 72 ? -0.203 11.031 4.384 1.00 78.94 72 ILE A O 1
ATOM 608 N N . VAL A 1 73 ? -1.176 11.185 2.374 1.00 79.19 73 VAL A N 1
ATOM 609 C CA . VAL A 1 73 ? -2.496 11.582 2.889 1.00 79.19 73 VAL A CA 1
ATOM 610 C C . VAL A 1 73 ? -3.069 10.509 3.814 1.00 79.19 73 VAL A C 1
ATOM 612 O O . VAL A 1 73 ? -3.468 10.818 4.937 1.00 79.19 73 VAL A O 1
ATOM 615 N N . THR A 1 74 ? -3.062 9.244 3.388 1.00 77.88 74 THR A N 1
ATOM 616 C CA . THR A 1 74 ? -3.556 8.121 4.195 1.00 77.88 74 THR A CA 1
ATOM 617 C C . THR A 1 74 ? -2.744 7.945 5.475 1.00 77.88 74 THR A C 1
ATOM 619 O O . THR A 1 74 ? -3.321 7.721 6.538 1.00 77.88 74 THR A O 1
ATOM 622 N N . GLY A 1 75 ? -1.417 8.076 5.408 1.00 79.56 75 GLY A N 1
ATOM 623 C CA . GLY A 1 75 ? -0.574 7.920 6.588 1.00 79.56 75 GLY A CA 1
ATOM 624 C C . GLY A 1 75 ? -0.703 9.065 7.585 1.00 79.56 75 GLY A C 1
ATOM 625 O O . GLY A 1 75 ? -0.799 8.806 8.782 1.00 79.56 75 GLY A O 1
ATOM 626 N N . LEU A 1 76 ? -0.813 10.312 7.118 1.00 84.88 76 LEU A N 1
ATOM 627 C CA . LEU A 1 76 ? -1.122 11.449 7.989 1.00 84.88 76 LEU A CA 1
ATOM 628 C C . LEU A 1 76 ? -2.506 11.291 8.628 1.00 84.88 76 LEU A C 1
ATOM 630 O O . LEU A 1 76 ? -2.652 11.513 9.827 1.00 84.88 76 LEU A O 1
ATOM 634 N N . TRP A 1 77 ? -3.510 10.845 7.871 1.00 83.31 77 TRP A N 1
ATOM 635 C CA . TRP A 1 77 ? -4.846 10.600 8.416 1.00 83.31 77 TRP A CA 1
ATOM 636 C C . TRP A 1 77 ? -4.824 9.531 9.519 1.00 83.31 77 TRP A C 1
ATOM 638 O O . TRP A 1 77 ? -5.362 9.759 10.603 1.00 83.31 77 TRP A O 1
ATOM 648 N N . LEU A 1 78 ? -4.124 8.415 9.298 1.00 81.12 78 LEU A N 1
ATOM 649 C CA . LEU A 1 78 ? -3.933 7.368 10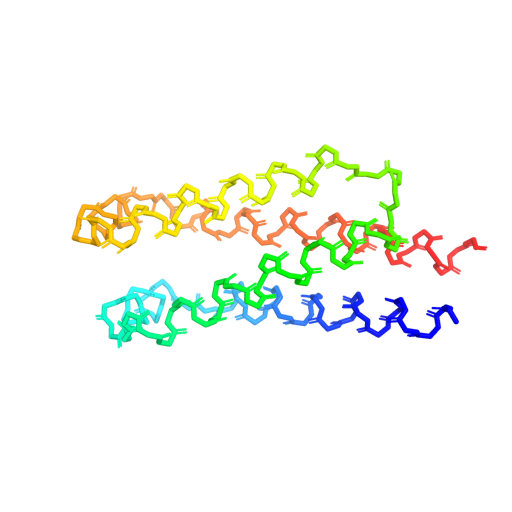.306 1.00 81.12 78 LEU A CA 1
ATOM 650 C C . LEU A 1 78 ? -3.192 7.858 11.562 1.00 81.12 78 LEU A C 1
ATOM 652 O O . LEU A 1 78 ? -3.480 7.370 12.652 1.00 81.12 78 LEU A O 1
ATOM 656 N N . LEU A 1 79 ? -2.261 8.810 11.432 1.00 82.25 79 LEU A N 1
ATOM 657 C CA . LEU A 1 79 ? -1.511 9.372 12.562 1.00 82.25 79 LEU A CA 1
ATOM 658 C C . LEU A 1 79 ? -2.323 10.386 13.378 1.00 82.25 79 LEU A C 1
ATOM 660 O O . LEU A 1 79 ? -2.247 10.372 14.604 1.00 82.25 79 LEU A O 1
ATOM 664 N N . PHE A 1 80 ? -3.080 11.265 12.718 1.00 84.19 80 PHE A N 1
ATOM 665 C CA . PHE A 1 80 ? -3.795 12.357 13.386 1.00 84.19 80 PHE A CA 1
ATOM 666 C C . PHE A 1 80 ? -5.210 11.989 13.828 1.00 84.19 80 PHE A C 1
ATOM 668 O O . PHE A 1 80 ? -5.702 12.545 14.807 1.00 84.19 80 PHE A O 1
ATOM 675 N N . ASN A 1 81 ? -5.892 11.098 13.104 1.00 85.69 81 ASN A N 1
ATOM 676 C CA . ASN A 1 81 ? -7.282 10.757 13.389 1.00 85.69 81 ASN A CA 1
ATOM 677 C C . ASN A 1 81 ? -7.620 9.322 12.959 1.00 85.69 81 ASN A C 1
ATOM 679 O O . ASN A 1 81 ? -8.421 9.077 12.050 1.00 85.69 81 ASN A O 1
ATOM 683 N N . LYS A 1 82 ? -6.978 8.369 13.641 1.00 82.44 82 LYS A N 1
ATOM 684 C CA . LYS A 1 82 ? -7.135 6.926 13.425 1.00 82.44 82 LYS A CA 1
ATOM 685 C C . LYS A 1 82 ? -8.583 6.448 13.557 1.00 82.44 82 LYS A C 1
ATOM 687 O O . LYS A 1 82 ? -9.022 5.635 12.751 1.00 82.44 82 LYS A O 1
ATOM 692 N N . GLU A 1 83 ? -9.325 6.957 14.538 1.00 83.50 83 GLU A N 1
ATOM 693 C CA . GLU A 1 83 ? -10.721 6.564 14.779 1.00 83.50 83 GLU A CA 1
ATOM 694 C C . GLU A 1 83 ? -11.636 6.987 13.623 1.00 83.50 83 GLU A C 1
ATOM 696 O O . GLU A 1 83 ? -12.430 6.190 13.122 1.00 83.50 83 GLU A O 1
ATOM 701 N N . ASN A 1 84 ? -11.477 8.216 13.123 1.00 86.75 84 ASN A N 1
ATOM 702 C CA . ASN A 1 84 ? -12.216 8.681 11.950 1.00 86.75 84 ASN A CA 1
ATOM 703 C C . ASN A 1 84 ? -11.814 7.915 10.682 1.00 86.75 84 ASN A C 1
ATOM 705 O O . ASN A 1 84 ? -12.668 7.584 9.857 1.00 86.75 84 ASN A O 1
ATOM 709 N N . TYR A 1 85 ? -10.527 7.591 10.533 1.00 81.25 85 TYR A N 1
ATOM 710 C CA . TYR A 1 85 ? -10.069 6.748 9.432 1.00 81.25 85 TYR A CA 1
ATOM 711 C C . TYR A 1 85 ? -10.737 5.366 9.463 1.00 81.25 85 TYR A C 1
ATOM 713 O O . TYR A 1 85 ? -11.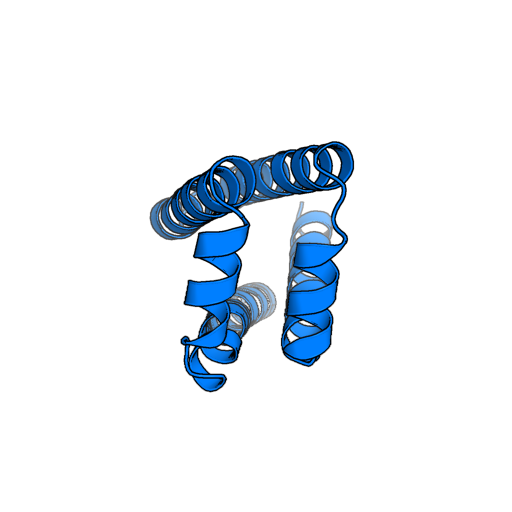255 4.935 8.437 1.00 81.25 85 TYR A O 1
ATOM 721 N N . LEU A 1 86 ? -10.787 4.701 10.622 1.00 81.06 86 LEU A N 1
ATOM 722 C CA . LEU A 1 86 ? -11.454 3.403 10.793 1.00 81.06 86 LEU A CA 1
ATOM 723 C C . LEU A 1 86 ? -12.956 3.483 10.479 1.00 81.06 86 LEU A C 1
ATOM 725 O O . LEU A 1 86 ? -13.443 2.729 9.640 1.00 81.06 86 LEU A O 1
ATOM 729 N N . SER A 1 87 ? -13.659 4.469 11.043 1.00 83.50 87 SER A N 1
ATOM 730 C CA . SER A 1 87 ? -15.083 4.730 10.763 1.00 83.50 87 SER A CA 1
ATOM 731 C C . SER A 1 87 ? -15.360 4.973 9.278 1.00 83.50 87 SER A C 1
ATOM 733 O O . SER A 1 87 ? -16.365 4.517 8.726 1.00 83.50 87 SER A O 1
ATOM 735 N N . THR A 1 88 ? -14.464 5.690 8.600 1.00 82.88 88 THR A N 1
ATOM 736 C CA . THR A 1 88 ? -14.575 5.913 7.156 1.00 82.88 88 THR A CA 1
ATOM 737 C C . THR A 1 88 ? -14.276 4.631 6.388 1.00 82.88 88 THR A C 1
ATOM 739 O O . THR A 1 88 ? -15.018 4.282 5.471 1.00 82.88 88 THR A O 1
ATOM 742 N N . PHE A 1 89 ? -13.236 3.897 6.783 1.00 78.50 89 PHE A N 1
ATOM 743 C CA . PHE A 1 89 ? -12.832 2.649 6.153 1.00 78.50 89 PHE A CA 1
ATOM 744 C C . PHE A 1 89 ? -13.934 1.595 6.215 1.00 78.50 89 PHE A C 1
ATOM 746 O O . PHE A 1 89 ? -14.138 0.919 5.213 1.00 78.50 89 PHE A O 1
ATOM 753 N N . GLU A 1 90 ? -14.684 1.483 7.314 1.00 80.00 90 GLU A N 1
ATOM 754 C CA . GLU A 1 90 ? -15.833 0.571 7.480 1.00 80.00 90 GLU A CA 1
ATOM 755 C C . GLU A 1 90 ? -17.026 0.893 6.564 1.00 80.00 90 GLU A C 1
ATOM 757 O O . GLU A 1 90 ? -17.774 -0.002 6.159 1.00 80.00 90 GLU A O 1
ATOM 762 N N . LYS A 1 91 ? -17.173 2.157 6.160 1.00 82.81 91 LYS A N 1
ATOM 763 C CA . LYS A 1 91 ? -18.236 2.599 5.242 1.00 82.81 91 LYS A CA 1
ATOM 764 C C . LYS A 1 91 ? -17.894 2.363 3.773 1.00 82.81 91 LYS A C 1
ATOM 766 O O . LYS A 1 91 ? -18.790 2.360 2.932 1.00 82.81 91 LYS A O 1
ATOM 771 N N . ILE A 1 92 ? -16.616 2.161 3.447 1.00 78.69 92 ILE A N 1
ATOM 772 C CA . ILE A 1 92 ? -16.181 1.887 2.075 1.00 78.69 92 ILE A CA 1
ATOM 773 C C . ILE A 1 92 ? -16.732 0.519 1.632 1.00 78.69 92 ILE A C 1
ATOM 775 O O . ILE A 1 92 ? -16.573 -0.464 2.359 1.00 78.69 92 ILE A O 1
ATOM 779 N N . PRO A 1 93 ? -17.367 0.405 0.451 1.00 77.62 93 PRO A N 1
ATOM 780 C CA . PRO A 1 93 ? -17.793 -0.887 -0.069 1.00 77.62 93 PRO A CA 1
ATOM 781 C C . PRO A 1 93 ? -16.599 -1.828 -0.239 1.00 77.62 93 PRO A C 1
ATOM 783 O O . PRO A 1 93 ? -15.563 -1.441 -0.777 1.00 77.62 93 PRO A O 1
ATOM 786 N N . GLU A 1 94 ? -16.750 -3.088 0.159 1.00 71.50 94 GLU A N 1
ATOM 787 C CA . GLU A 1 94 ? -15.650 -4.062 0.182 1.00 71.50 94 GLU A CA 1
ATOM 788 C C . GLU A 1 94 ? -14.991 -4.266 -1.198 1.00 71.50 94 GLU A C 1
ATOM 790 O O . GLU A 1 94 ? -13.799 -4.559 -1.299 1.00 71.50 94 GLU A O 1
ATOM 795 N N . ILE A 1 95 ? -15.745 -4.034 -2.278 1.00 70.06 95 ILE A N 1
ATOM 796 C CA . ILE A 1 95 ? -15.229 -4.079 -3.648 1.00 70.06 95 ILE A CA 1
ATOM 797 C C . ILE A 1 95 ? -14.174 -3.000 -3.917 1.00 70.06 95 ILE A C 1
ATOM 799 O O . ILE A 1 95 ? -13.196 -3.267 -4.608 1.00 70.06 95 ILE A O 1
ATOM 803 N N . VAL A 1 96 ? -14.297 -1.816 -3.312 1.00 67.94 96 VAL A N 1
ATOM 804 C CA . VAL A 1 96 ? -13.350 -0.702 -3.483 1.00 67.94 96 VAL A CA 1
ATOM 805 C C . VAL A 1 96 ? -11.992 -1.038 -2.864 1.00 67.94 96 VAL A C 1
ATOM 807 O O . VAL A 1 96 ? -10.956 -0.735 -3.456 1.00 67.94 96 VAL A O 1
ATOM 810 N N . ASN A 1 97 ? -11.984 -1.785 -1.757 1.00 63.28 97 ASN A N 1
ATOM 811 C CA . ASN A 1 97 ? -10.754 -2.287 -1.134 1.00 63.28 97 ASN A CA 1
ATOM 812 C C . ASN A 1 97 ? -10.012 -3.296 -2.027 1.00 63.28 97 ASN A C 1
ATOM 814 O O . ASN A 1 97 ? -8.797 -3.453 -1.908 1.00 63.28 97 ASN A O 1
ATOM 818 N N . LYS A 1 98 ? -10.728 -3.958 -2.944 1.00 65.12 98 LYS A N 1
ATOM 819 C CA . LYS A 1 98 ? -10.160 -4.898 -3.922 1.00 65.12 98 LYS A CA 1
ATOM 820 C C . LYS A 1 98 ? -9.764 -4.216 -5.230 1.00 65.12 98 LYS A C 1
ATOM 822 O O . LYS A 1 98 ? -8.852 -4.699 -5.891 1.00 65.12 98 LYS A O 1
ATOM 827 N N . ILE A 1 99 ? -10.386 -3.090 -5.591 1.00 66.31 99 ILE A N 1
ATOM 828 C CA . ILE A 1 99 ? -10.066 -2.340 -6.818 1.00 66.31 99 ILE A CA 1
ATOM 829 C C . ILE A 1 99 ? -8.634 -1.799 -6.773 1.00 66.31 99 ILE A C 1
A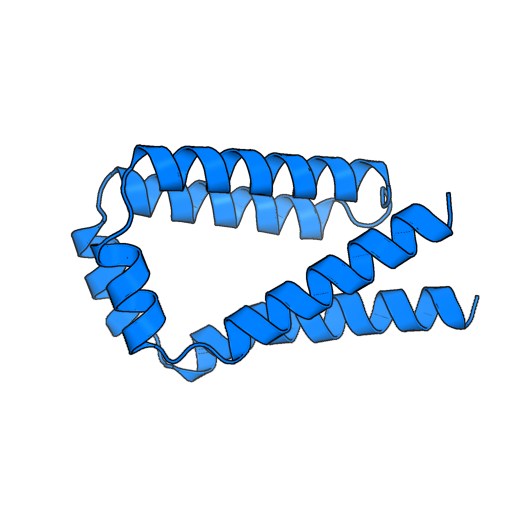TOM 831 O O . ILE A 1 99 ? -7.913 -1.904 -7.762 1.00 66.31 99 ILE A O 1
ATOM 835 N N . PHE A 1 100 ? -8.196 -1.262 -5.633 1.00 59.31 100 PHE A N 1
ATOM 836 C CA . PHE A 1 100 ? -6.893 -0.599 -5.543 1.00 59.31 100 PHE A CA 1
ATOM 837 C C . PHE A 1 100 ? -5.702 -1.548 -5.780 1.00 59.31 100 PHE A C 1
ATOM 839 O O . PHE A 1 100 ? -4.869 -1.258 -6.643 1.00 59.31 100 PHE A O 1
ATOM 846 N N . PRO A 1 101 ? -5.610 -2.719 -5.121 1.00 61.66 101 PRO A N 1
ATOM 847 C CA . PRO A 1 101 ? -4.504 -3.626 -5.382 1.00 61.66 101 PRO A CA 1
ATOM 848 C C . PRO A 1 101 ? -4.695 -4.425 -6.685 1.00 61.66 101 PRO A C 1
ATOM 850 O O . PRO A 1 101 ? -3.708 -4.888 -7.248 1.00 61.66 101 PRO A O 1
ATOM 853 N N . LEU A 1 102 ? -5.925 -4.553 -7.203 1.00 61.78 102 LEU A N 1
ATOM 854 C CA . LEU A 1 102 ? -6.197 -5.132 -8.525 1.00 61.78 102 LEU A CA 1
ATOM 855 C C . LEU A 1 102 ? -5.689 -4.222 -9.651 1.00 61.78 102 LEU A C 1
ATOM 857 O O . LEU A 1 10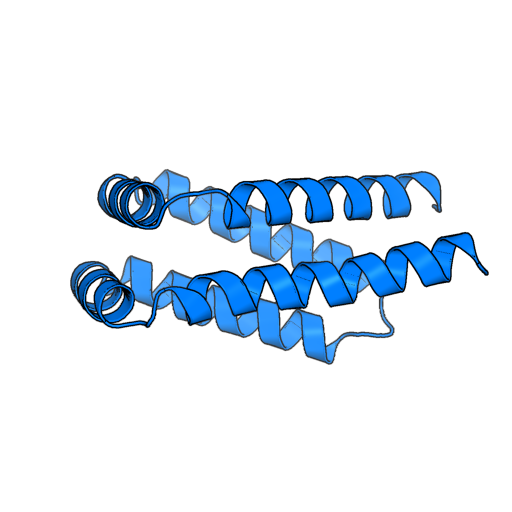2 ? -5.037 -4.706 -10.572 1.00 61.78 102 LEU A O 1
ATOM 861 N N . ALA A 1 103 ? -5.916 -2.910 -9.553 1.00 61.47 103 ALA A N 1
ATOM 862 C CA . ALA A 1 103 ? -5.342 -1.927 -10.471 1.00 61.47 103 ALA A CA 1
ATOM 863 C C . ALA A 1 103 ? -3.806 -1.985 -10.452 1.00 61.47 103 ALA A C 1
ATOM 865 O O . ALA A 1 103 ? -3.167 -1.942 -11.502 1.00 61.47 103 ALA A O 1
ATOM 866 N N . TYR A 1 104 ? -3.222 -2.180 -9.265 1.00 62.78 104 TYR A N 1
ATOM 867 C CA . TYR A 1 104 ? -1.787 -2.414 -9.091 1.00 62.78 104 TYR A CA 1
ATOM 868 C C . TYR A 1 104 ? -1.319 -3.679 -9.829 1.00 62.78 104 TYR A C 1
ATOM 870 O O . TYR A 1 104 ? -0.327 -3.654 -10.550 1.00 62.78 104 TYR A O 1
ATOM 878 N N . LEU A 1 105 ? -2.063 -4.778 -9.705 1.00 62.06 105 LEU A N 1
ATOM 879 C CA . LEU A 1 105 ? -1.746 -6.062 -10.331 1.00 62.06 105 LEU A CA 1
ATOM 880 C C . LEU A 1 105 ? -1.846 -6.022 -11.856 1.00 62.06 105 LEU A C 1
ATOM 882 O O . LEU A 1 105 ? -0.966 -6.535 -12.538 1.00 62.06 105 LEU A O 1
ATOM 886 N N . ILE A 1 106 ? -2.888 -5.384 -12.389 1.00 60.44 106 ILE A N 1
ATOM 887 C CA . ILE A 1 106 ? -3.077 -5.210 -13.834 1.00 60.44 106 ILE A CA 1
ATOM 888 C C . ILE A 1 106 ? -1.944 -4.349 -14.410 1.00 60.44 106 ILE A C 1
ATOM 890 O O . ILE A 1 106 ? -1.364 -4.696 -15.436 1.00 60.44 106 ILE A O 1
ATOM 894 N N . TYR A 1 107 ? -1.575 -3.266 -13.722 1.00 60.41 107 TYR A N 1
ATOM 895 C CA . TYR A 1 107 ? -0.527 -2.347 -14.165 1.00 60.41 107 TYR A CA 1
ATOM 896 C C . TYR A 1 107 ? 0.880 -2.966 -14.118 1.00 60.41 107 TYR A C 1
ATOM 898 O O . TYR A 1 107 ? 1.642 -2.864 -15.083 1.00 60.41 107 TYR A O 1
ATOM 906 N N . PHE A 1 108 ? 1.238 -3.634 -13.019 1.00 59.56 108 PHE A N 1
ATOM 907 C CA . PHE A 1 108 ? 2.536 -4.307 -12.899 1.00 59.56 108 PHE A CA 1
ATOM 908 C C . PHE A 1 108 ? 2.605 -5.581 -13.742 1.00 59.56 108 PHE A C 1
ATOM 910 O O . PHE A 1 108 ? 3.630 -5.833 -14.366 1.00 59.56 108 PHE A O 1
ATOM 917 N N . GLY A 1 109 ? 1.513 -6.344 -13.832 1.00 56.06 109 GLY A N 1
ATOM 918 C CA . GLY A 1 109 ? 1.416 -7.513 -14.704 1.00 56.06 109 GLY A CA 1
ATOM 919 C C . GLY A 1 109 ? 1.617 -7.155 -16.176 1.00 56.06 109 GLY A C 1
ATOM 920 O O . GLY A 1 109 ? 2.351 -7.852 -16.870 1.00 56.06 109 GLY A O 1
ATOM 921 N N . TYR A 1 110 ? 1.051 -6.034 -16.635 1.00 54.44 110 TYR A N 1
ATOM 922 C CA . TYR A 1 110 ? 1.273 -5.524 -17.991 1.00 54.44 110 TYR A CA 1
ATOM 923 C C . TYR A 1 110 ? 2.736 -5.117 -18.241 1.00 54.44 110 TYR A C 1
ATOM 925 O O . TYR A 1 110 ? 3.284 -5.425 -19.296 1.00 54.44 110 TYR A O 1
ATOM 933 N N . ASN A 1 111 ? 3.394 -4.473 -17.270 1.00 51.66 111 ASN A N 1
ATOM 934 C CA . ASN A 1 111 ? 4.807 -4.085 -17.387 1.00 51.66 111 ASN A CA 1
ATOM 935 C C . ASN A 1 111 ? 5.768 -5.284 -17.332 1.00 51.66 111 ASN A C 1
ATOM 937 O O . ASN A 1 111 ? 6.742 -5.317 -18.077 1.00 51.66 111 ASN A O 1
ATOM 941 N N . PHE A 1 112 ? 5.475 -6.291 -16.509 1.00 50.09 112 PHE A N 1
ATOM 942 C CA . PHE A 1 112 ? 6.242 -7.537 -16.482 1.00 50.09 112 PHE A CA 1
ATOM 943 C C . PHE A 1 112 ? 6.111 -8.295 -17.810 1.00 50.09 112 PHE A C 1
ATOM 945 O O . PHE A 1 112 ? 7.100 -8.774 -18.358 1.00 50.09 112 PHE A O 1
ATOM 952 N N . LEU A 1 113 ? 4.897 -8.348 -18.375 1.00 48.38 113 LEU A N 1
ATOM 953 C CA . LEU A 1 113 ? 4.666 -8.906 -19.709 1.00 48.38 113 LEU A CA 1
ATOM 954 C C . LEU A 1 113 ? 5.409 -8.123 -20.797 1.00 48.38 113 LEU A C 1
ATOM 956 O O . LEU A 1 113 ? 6.020 -8.746 -21.661 1.00 48.38 113 LEU A O 1
ATOM 960 N N . SER A 1 114 ? 5.401 -6.786 -20.758 1.00 43.31 114 SER A N 1
ATOM 961 C CA . SER A 1 114 ? 6.120 -5.987 -21.758 1.00 43.31 114 SER A CA 1
ATOM 962 C C . SER A 1 114 ? 7.639 -6.161 -21.661 1.00 43.31 114 SER A C 1
ATOM 964 O O . SER A 1 114 ? 8.292 -6.214 -22.695 1.00 43.31 114 SER A O 1
ATOM 966 N N . PHE A 1 115 ? 8.185 -6.346 -20.455 1.00 47.91 115 PHE A N 1
ATOM 967 C CA . PHE A 1 115 ? 9.597 -6.665 -20.219 1.00 47.91 115 PHE A CA 1
ATOM 968 C C . PHE A 1 115 ? 10.000 -8.090 -20.643 1.00 47.91 115 PHE A C 1
ATOM 970 O O . PHE A 1 115 ? 11.160 -8.332 -20.951 1.00 47.91 115 PHE A O 1
ATOM 977 N N . ILE A 1 116 ? 9.078 -9.057 -20.629 1.00 46.00 116 ILE A N 1
ATOM 978 C CA . ILE A 1 116 ? 9.352 -10.413 -21.142 1.00 46.00 116 ILE A CA 1
ATOM 979 C C . ILE A 1 116 ? 9.327 -10.438 -22.674 1.00 46.00 116 ILE A C 1
ATOM 981 O O . ILE A 1 116 ? 10.050 -11.221 -23.290 1.00 46.00 116 ILE A O 1
ATOM 985 N N . ILE A 1 117 ? 8.457 -9.629 -23.282 1.00 44.03 117 ILE A N 1
ATOM 986 C CA . ILE A 1 117 ? 8.224 -9.624 -24.731 1.00 44.03 117 ILE A CA 1
ATOM 987 C C . ILE A 1 117 ? 9.271 -8.782 -25.489 1.00 44.03 117 ILE A C 1
ATOM 989 O O . ILE A 1 117 ? 9.550 -9.102 -26.645 1.00 44.03 117 ILE A O 1
ATOM 993 N N . PHE A 1 118 ? 9.852 -7.748 -24.867 1.00 36.25 118 PHE A N 1
ATOM 994 C CA . PHE A 1 118 ? 10.842 -6.830 -25.458 1.00 36.25 118 PHE A CA 1
ATOM 995 C C . PHE A 1 118 ? 12.154 -6.806 -24.672 1.00 36.25 118 PHE A C 1
ATOM 997 O O . PHE A 1 118 ? 13.219 -6.728 -25.326 1.00 36.25 118 PHE A O 1
#

Sequence (118 aa):
MAFIKGFIEILWVTISFKVLRKPRDEITSNIENITTASFIIKWILHIFLLGLYWSLHPYFPMVVVIFIILQIVTGLWLLFNKENYLSTFEKIPEIVNKIFPLAYLIYFGYNFLSFIIF